Protein AF-A0A956V7I5-F1 (afdb_monomer)

Foldseek 3Di:
DDQQDQAAAQVDGHPVRHAEDEDADPVSLVLVVVVQVVVVVVPLDPGHGNYYYYHDDDDDDDDPCPPPVCVVPVVVNVVCCVVRCVVVVCVVRPPPDPVVVCVVVVVVPD

Mean predicted aligned error: 5.69 Å

Solvent-accessible surface area (backbone atoms only — not comparable to full-atom values): 6779 Å² total; per-residue (Å²): 133,68,53,52,40,80,59,10,48,82,76,46,73,42,79,97,38,45,49,68,48,68,24,90,48,71,65,54,41,53,53,53,52,51,52,50,51,52,50,54,72,65,57,82,54,96,60,66,73,42,53,41,80,42,77,58,67,92,82,77,85,74,60,76,80,63,56,62,36,61,73,79,38,41,70,63,42,51,54,51,48,68,71,36,51,58,55,63,51,37,59,73,75,48,60,94,59,66,67,83,69,48,54,65,63,64,65,73,69,118

Structure (mmCIF, N/CA/C/O backbone):
data_AF-A0A956V7I5-F1
#
_entry.id   AF-A0A956V7I5-F1
#
loop_
_atom_site.group_PDB
_atom_site.id
_atom_site.type_symbol
_atom_site.label_atom_id
_atom_site.label_alt_id
_atom_site.label_comp_id
_atom_site.label_asym_id
_atom_site.label_entity_id
_atom_site.label_seq_id
_atom_site.pdbx_PDB_ins_code
_atom_site.Cartn_x
_atom_site.Cartn_y
_atom_site.Cartn_z
_atom_site.occupancy
_atom_site.B_iso_or_equiv
_atom_site.auth_seq_id
_atom_site.auth_comp_id
_atom_site.auth_asym_id
_atom_site.auth_atom_id
_atom_site.pdbx_PDB_model_num
ATOM 1 N N . HIS A 1 1 ? -2.124 3.395 -3.412 1.00 91.38 1 HIS A N 1
ATOM 2 C CA . HIS A 1 1 ? -2.548 2.033 -3.813 1.00 91.38 1 HIS A CA 1
ATOM 3 C C . HIS A 1 1 ? -4.070 1.957 -3.671 1.00 91.38 1 HIS A C 1
ATOM 5 O O . HIS A 1 1 ? -4.637 2.947 -3.223 1.00 91.38 1 HIS A O 1
ATOM 11 N N . ASP A 1 2 ? -4.722 0.862 -4.067 1.00 96.50 2 ASP A N 1
ATOM 12 C CA . ASP A 1 2 ? -6.139 0.622 -3.745 1.00 96.50 2 ASP A CA 1
ATOM 13 C C . ASP A 1 2 ? -6.211 -0.297 -2.515 1.00 96.50 2 ASP A C 1
ATOM 15 O O . ASP A 1 2 ? -5.803 -1.454 -2.625 1.00 96.50 2 ASP A O 1
ATOM 19 N N . PRO A 1 3 ? -6.632 0.201 -1.338 1.00 96.62 3 PRO A N 1
ATOM 20 C CA . PRO A 1 3 ? -6.710 -0.610 -0.127 1.00 96.62 3 PRO A CA 1
ATOM 21 C C . PRO A 1 3 ? -7.944 -1.520 -0.101 1.00 96.62 3 PRO A C 1
ATOM 23 O O . PRO A 1 3 ? -8.082 -2.306 0.827 1.00 96.62 3 PRO A O 1
ATOM 26 N N . THR A 1 4 ? -8.844 -1.425 -1.083 1.00 97.44 4 THR A N 1
ATOM 27 C CA . THR A 1 4 ? -10.073 -2.232 -1.164 1.00 97.44 4 THR A CA 1
ATOM 28 C C . THR A 1 4 ? -9.968 -3.421 -2.116 1.00 97.44 4 THR A C 1
ATOM 30 O O . THR A 1 4 ? -10.908 -4.206 -2.236 1.00 97.44 4 THR A O 1
ATOM 33 N N . ASP A 1 5 ? -8.831 -3.568 -2.800 1.00 97.12 5 ASP A N 1
ATOM 34 C CA . ASP A 1 5 ? -8.583 -4.666 -3.730 1.00 97.12 5 ASP A CA 1
ATOM 35 C C . ASP A 1 5 ? -8.212 -5.951 -2.969 1.00 97.12 5 ASP A C 1
ATOM 37 O O . ASP A 1 5 ? -7.089 -6.126 -2.494 1.00 97.12 5 ASP A O 1
ATOM 41 N N . ASP A 1 6 ? -9.172 -6.870 -2.864 1.00 96.06 6 ASP A N 1
ATOM 42 C CA . ASP A 1 6 ? -9.044 -8.139 -2.139 1.00 96.06 6 ASP A CA 1
ATOM 43 C C . ASP A 1 6 ? -8.355 -9.255 -2.948 1.00 96.06 6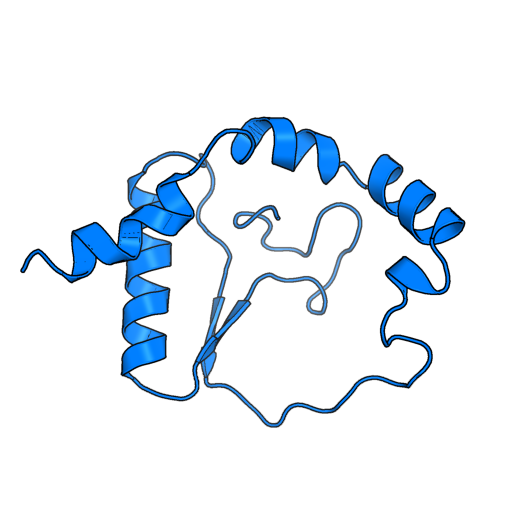 ASP A C 1
ATOM 45 O O . ASP A 1 6 ? -8.150 -10.362 -2.446 1.00 96.06 6 ASP A O 1
ATOM 49 N N . LYS A 1 7 ? -7.996 -8.995 -4.214 1.00 95.19 7 LYS A N 1
ATOM 50 C CA . LYS A 1 7 ? -7.497 -10.014 -5.163 1.00 95.19 7 LYS A CA 1
ATOM 51 C C . LYS A 1 7 ? -6.162 -9.653 -5.809 1.00 95.19 7 LYS A C 1
ATOM 53 O O . LYS A 1 7 ? -5.730 -10.332 -6.750 1.00 95.19 7 LYS A O 1
ATOM 58 N N . GLY A 1 8 ? -5.520 -8.582 -5.355 1.00 95.94 8 GLY A N 1
ATOM 59 C CA . GLY A 1 8 ? -4.205 -8.161 -5.820 1.00 95.94 8 GLY A CA 1
ATOM 60 C C . GLY A 1 8 ? -4.056 -6.646 -5.848 1.00 95.94 8 GLY A C 1
ATOM 61 O O . GLY A 1 8 ? -4.532 -5.947 -4.961 1.00 95.94 8 GLY A O 1
ATOM 62 N N . SER A 1 9 ? -3.379 -6.144 -6.881 1.00 96.56 9 SER A N 1
ATOM 63 C CA . SER A 1 9 ? -3.154 -4.717 -7.072 1.00 96.56 9 SER A CA 1
ATOM 64 C C . SER A 1 9 ? -3.303 -4.349 -8.546 1.00 96.56 9 SER A C 1
ATOM 66 O O . SER A 1 9 ? -2.398 -4.540 -9.360 1.00 96.56 9 SER A O 1
ATOM 68 N N . PHE A 1 10 ? -4.443 -3.756 -8.897 1.00 95.81 10 PHE A N 1
ATOM 69 C CA . PHE A 1 10 ? -4.713 -3.210 -10.235 1.00 95.81 10 PHE A CA 1
ATOM 70 C C . PHE A 1 10 ? -4.695 -4.242 -11.377 1.00 95.81 10 PHE A C 1
ATOM 72 O O . PHE A 1 10 ? -5.665 -4.955 -11.596 1.00 95.81 10 PHE A O 1
ATOM 79 N N . VAL A 1 11 ? -3.642 -4.326 -12.180 1.00 96.44 11 VAL A N 1
ATOM 80 C CA . VAL A 1 11 ? -3.551 -5.367 -13.220 1.00 96.44 11 VAL A CA 1
ATOM 81 C C . VAL A 1 11 ? -2.808 -6.600 -12.715 1.00 96.44 11 VAL A C 1
ATOM 83 O O . VAL A 1 11 ? -2.897 -7.656 -13.338 1.00 96.44 11 VAL A O 1
ATOM 86 N N . ASP A 1 12 ? -2.144 -6.496 -11.563 1.00 97.12 12 ASP A N 1
ATOM 87 C CA . ASP A 1 12 ? -1.429 -7.597 -10.936 1.00 97.12 12 ASP A CA 1
ATOM 88 C C . ASP A 1 12 ? -2.383 -8.379 -10.033 1.00 97.12 12 ASP A C 1
ATOM 90 O O . ASP A 1 12 ? -3.071 -7.816 -9.178 1.00 97.12 12 ASP A O 1
ATOM 94 N N . ARG A 1 13 ? -2.456 -9.694 -10.240 1.00 97.19 13 ARG A N 1
ATOM 95 C CA . ARG A 1 13 ? -3.463 -10.563 -9.621 1.00 97.19 13 ARG A CA 1
ATOM 96 C C . ARG A 1 13 ? -2.814 -11.767 -8.963 1.00 97.19 13 ARG A C 1
ATOM 98 O O . ARG A 1 13 ? -1.885 -12.350 -9.520 1.00 97.19 13 ARG A O 1
ATOM 105 N N . GLY A 1 14 ? -3.309 -12.127 -7.782 1.00 97.38 14 GLY A N 1
ATOM 106 C CA . GLY A 1 14 ? -2.744 -13.191 -6.951 1.00 97.38 14 GLY A CA 1
ATOM 107 C C . GLY A 1 14 ? -2.311 -12.707 -5.569 1.00 97.38 14 GLY A C 1
ATOM 108 O O . GLY A 1 14 ? -2.178 -11.509 -5.323 1.00 97.38 14 GLY A O 1
ATOM 109 N N . PHE A 1 15 ? -2.095 -13.671 -4.674 1.00 96.50 15 PHE A N 1
ATOM 110 C CA . PHE A 1 15 ? -1.778 -13.439 -3.262 1.00 96.50 15 PHE A CA 1
ATOM 111 C C . PHE A 1 15 ? -0.531 -12.566 -3.059 1.00 96.50 15 PHE A C 1
ATOM 113 O O . PHE A 1 15 ? -0.511 -11.703 -2.196 1.00 96.50 15 PHE A O 1
ATOM 120 N N . GLN A 1 16 ? 0.485 -12.704 -3.911 1.00 96.94 16 GLN A N 1
ATOM 121 C CA . GLN A 1 16 ? 1.711 -11.903 -3.848 1.00 96.94 16 GLN A CA 1
ATOM 122 C C . GLN A 1 16 ? 1.504 -10.398 -4.104 1.00 96.94 16 GLN A C 1
ATOM 124 O O . GLN A 1 16 ? 2.441 -9.620 -3.948 1.00 96.94 16 GLN A O 1
ATOM 129 N N . TYR A 1 17 ? 0.304 -9.989 -4.525 1.00 97.25 17 TYR A N 1
ATOM 130 C CA . TYR A 1 17 ? -0.045 -8.596 -4.793 1.00 97.25 17 TYR A CA 1
ATOM 131 C C . TYR A 1 17 ? -1.100 -8.042 -3.830 1.00 97.25 17 TYR A C 1
ATOM 133 O O . TYR A 1 17 ? -1.560 -6.922 -4.039 1.00 97.25 17 TYR A O 1
ATOM 141 N N . THR A 1 18 ? -1.526 -8.803 -2.817 1.00 97.31 18 THR A N 1
ATOM 142 C CA . THR A 1 18 ? -2.498 -8.312 -1.830 1.00 97.31 18 THR A CA 1
ATOM 143 C C . THR A 1 18 ? -1.871 -7.275 -0.903 1.00 97.31 18 THR A C 1
ATOM 145 O O . THR A 1 18 ? -0.675 -7.325 -0.617 1.00 97.31 18 THR A O 1
ATOM 148 N N . SER A 1 19 ? -2.690 -6.348 -0.409 1.00 97.69 19 SER A N 1
ATOM 149 C CA . SER A 1 19 ? -2.257 -5.323 0.542 1.00 97.69 19 SER A CA 1
ATOM 150 C C . SER A 1 19 ? -2.131 -5.894 1.957 1.00 97.69 19 SER A C 1
ATOM 152 O O . SER A 1 19 ? -3.035 -6.578 2.439 1.00 97.69 19 SER A O 1
ATOM 154 N N . ALA A 1 20 ? -1.023 -5.596 2.634 1.00 97.88 20 ALA A N 1
ATOM 155 C CA . ALA A 1 20 ? -0.804 -5.959 4.028 1.00 97.88 20 ALA A CA 1
ATOM 156 C C . ALA A 1 20 ? 0.129 -4.958 4.725 1.00 97.88 20 ALA A C 1
ATOM 158 O O . ALA A 1 20 ? 1.015 -4.382 4.092 1.00 97.88 20 ALA A O 1
ATOM 159 N N . ILE A 1 21 ? -0.060 -4.801 6.033 1.00 98.38 21 ILE A N 1
ATOM 160 C CA . ILE A 1 21 ? 0.865 -4.169 6.975 1.00 98.38 21 ILE A CA 1
ATOM 161 C C . ILE A 1 21 ? 1.418 -5.283 7.866 1.00 98.38 21 ILE A C 1
ATOM 163 O O . ILE A 1 21 ? 0.649 -6.065 8.431 1.00 98.38 21 ILE A O 1
ATOM 167 N N . PHE A 1 22 ? 2.745 -5.365 7.969 1.00 98.44 22 PHE A N 1
ATOM 168 C CA . PHE A 1 22 ? 3.435 -6.342 8.808 1.00 98.44 22 PHE A CA 1
ATOM 169 C C . PHE A 1 22 ? 3.986 -5.651 10.055 1.00 98.44 22 PHE A C 1
ATOM 171 O O . PHE A 1 22 ? 4.819 -4.761 9.910 1.00 98.44 22 PHE A O 1
ATOM 178 N N . TYR A 1 23 ? 3.527 -6.047 11.243 1.00 98.56 23 TYR A N 1
ATOM 179 C CA . TYR A 1 23 ? 3.927 -5.439 12.518 1.00 98.56 23 TYR A CA 1
ATOM 180 C C . TYR A 1 23 ? 4.961 -6.295 13.264 1.00 98.56 23 TYR A C 1
ATOM 182 O O . TYR A 1 23 ? 4.914 -7.526 13.213 1.00 98.56 23 TYR A O 1
ATOM 190 N N . ASN A 1 24 ? 5.884 -5.657 13.975 1.00 98.38 24 ASN A N 1
ATOM 191 C CA . ASN A 1 24 ? 6.938 -6.303 14.762 1.00 98.38 24 ASN A CA 1
ATOM 192 C C . ASN A 1 24 ? 6.603 -6.370 16.256 1.00 98.38 24 ASN A C 1
ATOM 194 O O . ASN A 1 24 ? 7.117 -7.245 16.955 1.00 98.38 24 ASN A O 1
ATOM 198 N N . ASP A 1 25 ? 5.740 -5.476 16.736 1.00 98.12 25 ASP A N 1
ATOM 199 C CA . ASP A 1 25 ? 5.302 -5.398 18.126 1.00 98.12 25 ASP A CA 1
ATOM 200 C C . ASP A 1 25 ? 3.830 -4.961 18.250 1.00 98.12 25 ASP A C 1
ATOM 202 O O . ASP A 1 25 ? 3.138 -4.698 17.263 1.00 98.12 25 ASP A O 1
ATOM 206 N N . GLU A 1 26 ? 3.330 -4.956 19.486 1.00 98.19 26 GLU A N 1
ATOM 207 C CA . GLU A 1 26 ? 1.937 -4.621 19.804 1.00 98.19 26 GLU A CA 1
ATOM 208 C C . GLU A 1 26 ? 1.604 -3.143 19.547 1.00 98.19 26 GLU A C 1
ATOM 210 O O . GLU A 1 26 ? 0.450 -2.813 19.259 1.00 98.19 26 GLU A O 1
ATOM 215 N N . GLU A 1 27 ? 2.594 -2.251 19.631 1.00 97.88 27 GLU A N 1
ATOM 216 C CA . GLU A 1 27 ? 2.402 -0.824 19.367 1.00 97.88 27 GLU A CA 1
ATOM 217 C C . GLU A 1 27 ? 2.149 -0.601 17.872 1.00 97.88 27 GLU A C 1
ATOM 219 O O . GLU A 1 27 ? 1.135 -0.007 17.499 1.00 97.88 27 GLU A O 1
ATOM 224 N N . GLU A 1 28 ? 2.991 -1.174 17.005 1.00 98.38 28 GLU A N 1
ATOM 225 C CA . GLU A 1 28 ? 2.797 -1.161 15.553 1.00 98.38 28 GLU A CA 1
ATOM 226 C C . GLU A 1 28 ? 1.466 -1.811 15.148 1.00 98.38 28 GLU A C 1
ATOM 228 O O . GLU A 1 28 ? 0.767 -1.287 14.274 1.00 98.38 28 GLU A O 1
ATOM 233 N N . GLN A 1 29 ? 1.081 -2.921 15.794 1.00 98.38 29 GLN A N 1
ATOM 234 C CA . GLN A 1 29 ? -0.212 -3.563 15.547 1.00 98.38 29 GLN A CA 1
ATOM 235 C C . GLN A 1 29 ? -1.371 -2.606 15.853 1.00 98.38 29 GLN A C 1
ATOM 237 O O . GLN A 1 29 ? -2.242 -2.401 15.006 1.00 98.38 29 GLN A O 1
ATOM 242 N N . THR A 1 30 ? -1.363 -2.002 17.043 1.00 97.94 30 THR A N 1
ATOM 243 C CA . THR A 1 30 ? -2.432 -1.107 17.508 1.00 97.94 30 THR A CA 1
ATOM 244 C C . THR A 1 30 ? -2.566 0.112 16.595 1.00 97.94 30 THR A C 1
ATOM 246 O O . THR A 1 30 ? -3.675 0.493 16.214 1.00 97.94 30 THR A O 1
ATOM 249 N N . LEU A 1 31 ? -1.441 0.706 16.186 1.00 97.56 31 LEU A N 1
ATOM 250 C CA . LEU A 1 31 ? -1.425 1.844 15.266 1.00 97.56 31 LEU A CA 1
ATOM 251 C C . LEU A 1 31 ? -1.952 1.467 13.877 1.00 97.56 31 LEU A C 1
ATOM 253 O O . LEU A 1 31 ? -2.737 2.216 13.292 1.00 97.56 31 LEU A O 1
ATOM 257 N N . ALA A 1 32 ? -1.562 0.302 13.352 1.00 97.31 32 ALA A N 1
ATOM 258 C CA . ALA A 1 32 ? -2.041 -0.181 12.061 1.00 97.31 32 ALA A CA 1
ATOM 259 C C . ALA A 1 32 ? -3.554 -0.452 12.075 1.00 97.31 32 ALA A C 1
ATOM 261 O O . ALA A 1 32 ? -4.255 -0.094 11.124 1.00 97.31 32 ALA A O 1
ATOM 262 N N . GLU A 1 33 ? -4.064 -1.057 13.152 1.00 97.88 33 GLU A N 1
ATOM 263 C CA . GLU A 1 33 ? -5.494 -1.331 13.335 1.00 97.88 33 GLU A CA 1
ATOM 264 C C . GLU A 1 33 ? -6.283 -0.026 13.419 1.00 97.88 33 GLU A C 1
ATOM 266 O O . GLU A 1 33 ? -7.222 0.164 12.641 1.00 97.88 33 GLU A O 1
ATOM 271 N N . GLY A 1 34 ? -5.830 0.916 14.251 1.00 96.38 34 GLY A N 1
ATOM 272 C CA . GLY A 1 34 ? -6.442 2.237 14.375 1.00 96.38 34 GLY A CA 1
ATOM 273 C C . GLY A 1 34 ? -6.450 3.019 13.058 1.00 96.38 34 GLY A C 1
ATOM 274 O O . GLY A 1 34 ? -7.468 3.609 12.698 1.00 96.38 34 GLY A O 1
ATOM 275 N N . ALA A 1 35 ? -5.361 2.983 12.285 1.00 94.94 35 ALA A N 1
ATOM 276 C CA . ALA A 1 35 ? -5.295 3.645 10.981 1.00 94.94 35 ALA A CA 1
ATOM 277 C C . ALA A 1 35 ? -6.260 3.021 9.957 1.00 94.94 35 ALA A C 1
ATOM 279 O O . ALA A 1 35 ? -6.917 3.743 9.202 1.00 94.94 35 ALA A O 1
ATOM 280 N N . ARG A 1 36 ? -6.381 1.685 9.936 1.00 95.50 36 ARG A N 1
ATOM 281 C CA . ARG A 1 36 ? -7.334 0.983 9.063 1.00 95.50 36 ARG A CA 1
ATOM 282 C C . ARG A 1 36 ? -8.776 1.326 9.431 1.00 95.50 36 ARG A C 1
ATOM 284 O O . ARG A 1 36 ? -9.566 1.630 8.540 1.00 95.50 36 ARG A O 1
ATOM 291 N N . GLU A 1 37 ? -9.108 1.303 10.718 1.00 95.69 37 GLU A N 1
ATOM 292 C CA . GLU A 1 37 ? -10.445 1.640 11.217 1.00 95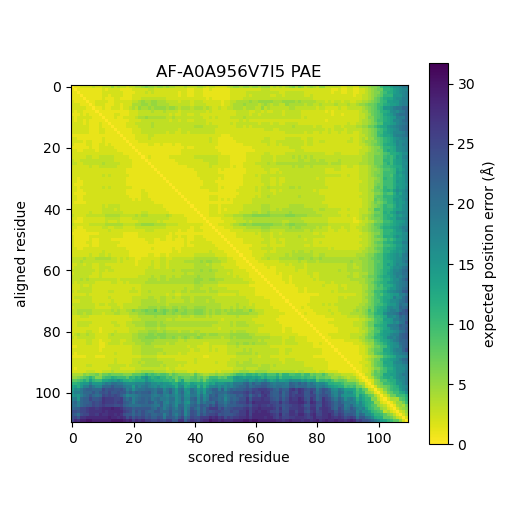.69 37 GLU A CA 1
ATOM 293 C C . GLU A 1 37 ? -10.804 3.101 10.942 1.00 95.69 37 GLU A C 1
ATOM 295 O O . GLU A 1 37 ? -11.907 3.385 10.477 1.00 95.69 37 GLU A O 1
ATOM 300 N N . ALA A 1 38 ? -9.865 4.030 11.144 1.00 93.81 38 ALA A N 1
ATOM 301 C CA . ALA A 1 38 ? -10.055 5.436 10.800 1.00 93.81 38 ALA A CA 1
ATOM 302 C C . ALA A 1 38 ? -10.313 5.619 9.295 1.00 93.81 38 ALA A C 1
ATOM 304 O O . ALA A 1 38 ? -11.195 6.386 8.898 1.00 93.81 38 ALA A O 1
ATOM 305 N N . LEU A 1 39 ? -9.589 4.879 8.447 1.00 93.56 39 LEU A N 1
ATOM 306 C CA . LEU A 1 39 ? -9.797 4.912 7.003 1.00 93.56 39 LEU A CA 1
ATOM 307 C C . LEU A 1 39 ? -11.162 4.335 6.603 1.00 93.56 39 LEU A C 1
ATOM 309 O O . LEU A 1 39 ? -11.834 4.928 5.760 1.00 93.56 39 LEU A O 1
ATOM 313 N N . GLU A 1 40 ? -11.607 3.235 7.211 1.00 94.00 40 GLU A N 1
ATOM 314 C CA . GLU A 1 40 ? -12.963 2.705 7.000 1.00 94.00 40 GLU A CA 1
ATOM 315 C C . GLU A 1 40 ? -14.036 3.702 7.447 1.00 94.00 40 GLU A C 1
ATOM 317 O O . GLU A 1 40 ? -14.959 4.010 6.688 1.00 94.00 40 GLU A O 1
ATOM 322 N N . ALA A 1 41 ? -13.883 4.267 8.645 1.00 93.31 41 ALA A N 1
ATOM 323 C CA . ALA A 1 41 ? -14.822 5.223 9.222 1.00 93.31 41 ALA A CA 1
ATOM 324 C C . ALA A 1 41 ? -14.911 6.533 8.425 1.00 93.31 41 ALA A C 1
ATOM 326 O O . ALA A 1 41 ? -15.960 7.178 8.422 1.00 93.31 41 ALA A O 1
ATOM 327 N N . SER A 1 42 ? -13.848 6.912 7.707 1.00 93.25 42 SER A N 1
ATOM 328 C CA . SER A 1 42 ? -13.842 8.105 6.851 1.00 93.25 42 SER A CA 1
ATOM 329 C C . SER A 1 42 ? -14.873 8.045 5.715 1.00 93.25 42 SER A C 1
ATOM 331 O O . SER A 1 42 ? -15.216 9.077 5.137 1.00 93.25 42 SER A O 1
ATOM 333 N N . GLY A 1 43 ? -15.351 6.846 5.350 1.00 92.75 43 GLY A N 1
ATOM 334 C CA . GLY A 1 43 ? -16.268 6.649 4.224 1.00 92.75 43 GLY A CA 1
ATOM 335 C C . GLY A 1 43 ? -15.646 6.959 2.858 1.00 92.75 43 GLY A C 1
ATOM 336 O O . GLY A 1 43 ? -16.357 7.022 1.852 1.00 92.75 43 GLY A O 1
ATOM 337 N N . LYS A 1 44 ? -14.321 7.147 2.806 1.00 93.06 44 LYS A N 1
ATOM 338 C CA . LYS A 1 44 ? -13.570 7.464 1.588 1.00 93.06 44 LYS A CA 1
ATOM 339 C C . LYS A 1 44 ? -13.729 6.404 0.504 1.00 93.06 44 LYS A C 1
ATOM 341 O O . LYS A 1 44 ? -13.780 6.719 -0.686 1.00 93.06 44 LYS A O 1
ATOM 346 N N . PHE A 1 45 ? -13.838 5.148 0.923 1.00 95.25 45 PHE A N 1
ATOM 347 C CA . PHE A 1 45 ? -14.069 4.017 0.045 1.00 95.25 45 PHE A CA 1
ATOM 348 C C . PHE A 1 45 ? -15.431 3.389 0.326 1.00 95.25 45 PHE A C 1
ATOM 350 O O . PHE A 1 45 ? -15.856 3.264 1.469 1.00 95.25 45 PHE A O 1
ATOM 357 N N . LYS A 1 46 ? -16.125 2.980 -0.741 1.00 94.00 46 LYS A N 1
ATOM 358 C CA . LYS A 1 46 ? -17.413 2.275 -0.626 1.00 94.00 46 LYS A CA 1
ATOM 359 C C . LYS A 1 46 ? -17.248 0.808 -0.239 1.00 94.00 46 LYS A C 1
ATOM 361 O O . LYS A 1 46 ? -18.164 0.219 0.323 1.00 94.00 46 LYS A O 1
ATOM 366 N N . ASN A 1 47 ? -16.116 0.224 -0.618 1.00 96.12 47 ASN A N 1
ATOM 367 C CA . ASN A 1 47 ? -15.785 -1.161 -0.330 1.00 96.12 47 ASN A CA 1
ATOM 368 C C . ASN A 1 47 ? -14.983 -1.232 0.980 1.00 96.12 47 ASN A C 1
ATOM 370 O O . ASN A 1 47 ? -14.262 -0.276 1.277 1.00 96.12 47 ASN A O 1
ATOM 374 N N . PRO A 1 48 ? -15.073 -2.349 1.725 1.00 97.06 48 PRO A N 1
ATOM 375 C CA . PRO A 1 48 ? -14.257 -2.573 2.917 1.00 97.06 48 PRO A CA 1
ATOM 376 C C . PRO A 1 48 ? -12.758 -2.477 2.626 1.00 97.06 48 PRO A C 1
ATOM 378 O O . PRO A 1 48 ? -12.320 -2.750 1.502 1.00 97.06 48 PRO A O 1
ATOM 381 N N . ILE A 1 49 ? -11.968 -2.142 3.647 1.00 98.00 49 ILE A N 1
ATOM 382 C CA . ILE A 1 49 ? -10.513 -2.132 3.516 1.00 98.00 49 ILE A CA 1
ATOM 383 C C . ILE A 1 49 ? -10.004 -3.574 3.590 1.00 98.00 49 ILE A C 1
ATOM 385 O O . ILE A 1 49 ? -10.140 -4.264 4.596 1.00 98.00 49 ILE A O 1
ATOM 389 N N . ALA A 1 50 ? -9.400 -4.033 2.497 1.00 97.88 50 ALA A N 1
ATOM 390 C CA . ALA A 1 50 ? -8.849 -5.373 2.339 1.00 97.88 50 ALA A CA 1
ATOM 391 C C . ALA A 1 50 ? -7.414 -5.508 2.881 1.00 97.88 50 ALA A C 1
ATOM 393 O O . ALA A 1 50 ? -6.881 -6.617 2.923 1.00 97.88 50 ALA A O 1
ATOM 394 N N . THR A 1 51 ? -6.772 -4.405 3.288 1.00 98.19 51 THR A N 1
ATOM 395 C CA . THR A 1 51 ? -5.419 -4.422 3.862 1.00 98.19 51 THR A CA 1
ATOM 396 C C . THR A 1 51 ? -5.371 -5.267 5.134 1.00 98.19 51 THR A C 1
ATOM 398 O O . THR A 1 51 ? -5.968 -4.927 6.159 1.00 98.19 51 THR A O 1
ATOM 401 N N . ALA A 1 52 ? -4.627 -6.370 5.068 1.00 98.12 52 ALA A N 1
ATOM 402 C CA . ALA A 1 52 ? -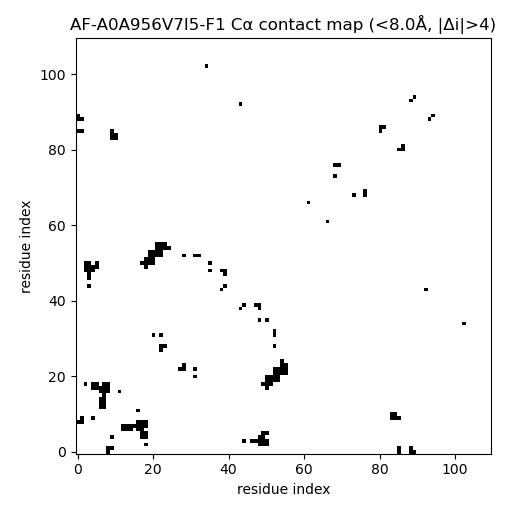4.401 -7.243 6.211 1.00 98.12 52 ALA A CA 1
ATOM 403 C C . ALA A 1 52 ? -3.414 -6.612 7.205 1.00 98.12 52 ALA A C 1
ATOM 405 O O . ALA A 1 52 ? -2.513 -5.877 6.809 1.00 98.12 52 ALA A O 1
ATOM 406 N N . ILE A 1 53 ? -3.558 -6.939 8.486 1.00 98.56 53 ILE A N 1
ATOM 407 C CA . ILE A 1 53 ? -2.608 -6.572 9.542 1.00 98.56 53 ILE A CA 1
ATOM 408 C C . ILE A 1 53 ? -2.091 -7.886 10.106 1.00 98.56 53 ILE A C 1
ATOM 410 O O . ILE A 1 53 ? -2.868 -8.681 10.633 1.00 98.56 53 ILE A O 1
ATOM 414 N N . LEU A 1 54 ? -0.812 -8.166 9.875 1.00 98.44 54 LEU A N 1
ATOM 415 C CA . LEU A 1 54 ? -0.218 -9.483 10.092 1.00 98.44 54 LEU A CA 1
ATOM 416 C C . LEU A 1 54 ? 1.077 -9.356 10.897 1.00 98.44 54 LEU A C 1
ATOM 418 O O . LEU A 1 54 ? 1.815 -8.394 10.691 1.00 98.44 54 LEU A O 1
ATOM 422 N N . PRO A 1 55 ? 1.408 -10.327 11.763 1.00 98.44 55 PRO A N 1
ATOM 423 C CA . PRO A 1 55 ? 2.708 -10.336 12.416 1.00 98.44 55 PRO A CA 1
ATOM 424 C C . PRO A 1 55 ? 3.811 -10.481 11.365 1.00 98.44 55 PRO A C 1
ATOM 426 O O . PRO A 1 55 ? 3.696 -11.276 10.424 1.00 98.44 55 PRO A O 1
ATOM 429 N N . ALA A 1 56 ? 4.889 -9.723 11.528 1.00 98.25 56 ALA A N 1
ATOM 430 C CA . ALA A 1 56 ? 6.061 -9.821 10.682 1.00 98.25 56 ALA A CA 1
ATOM 431 C C . ALA A 1 56 ? 6.677 -11.223 10.788 1.00 98.25 56 ALA A C 1
ATOM 433 O O . ALA A 1 56 ? 6.868 -11.789 11.866 1.00 98.25 56 ALA A O 1
ATOM 434 N N . THR A 1 57 ? 7.000 -11.792 9.632 1.00 97.19 57 THR A N 1
ATOM 435 C CA . THR A 1 57 ? 7.741 -13.049 9.502 1.00 97.19 57 THR A CA 1
ATOM 436 C C . THR A 1 57 ? 9.137 -12.755 8.955 1.00 97.19 57 THR A C 1
ATOM 438 O O . THR A 1 57 ? 9.378 -11.635 8.499 1.00 97.19 57 THR A O 1
ATOM 441 N N . PRO A 1 58 ? 10.069 -13.729 8.930 1.00 98.19 58 PRO A N 1
ATOM 442 C CA . PRO A 1 58 ? 11.367 -13.523 8.299 1.00 98.19 58 PRO A CA 1
ATOM 443 C C . PRO A 1 58 ? 11.239 -12.909 6.899 1.00 98.19 58 PRO A C 1
ATOM 445 O O . PRO A 1 58 ? 10.516 -13.426 6.045 1.00 98.19 58 PRO A O 1
ATOM 448 N N . PHE A 1 59 ? 11.938 -11.796 6.686 1.00 97.19 59 PHE A N 1
ATOM 449 C CA . PHE A 1 59 ? 11.989 -11.110 5.403 1.00 97.19 59 PHE A CA 1
ATOM 450 C C . PHE A 1 59 ? 13.176 -11.629 4.593 1.00 97.19 59 PHE A C 1
ATOM 452 O O . PHE A 1 59 ? 14.328 -11.539 5.022 1.00 97.19 59 PHE A O 1
ATOM 459 N N . TYR A 1 60 ? 12.891 -12.165 3.410 1.00 97.56 60 TYR A N 1
ATOM 460 C CA . TYR A 1 60 ? 13.909 -12.619 2.472 1.00 97.56 60 TYR A CA 1
ATOM 461 C C . TYR A 1 60 ? 14.093 -11.555 1.397 1.00 97.56 60 TYR A C 1
ATOM 463 O O . TYR A 1 60 ? 13.158 -11.229 0.667 1.00 97.56 60 TYR A O 1
ATOM 471 N N . ILE A 1 61 ? 15.304 -11.008 1.314 1.00 97.88 61 ILE A N 1
ATOM 472 C CA . ILE A 1 61 ? 15.651 -9.994 0.320 1.00 97.88 61 ILE A CA 1
ATOM 473 C C . ILE A 1 61 ? 15.476 -10.595 -1.082 1.00 97.88 61 ILE A C 1
ATOM 475 O O . ILE A 1 61 ? 16.033 -11.651 -1.382 1.00 97.88 61 ILE A O 1
ATOM 479 N N . ALA A 1 62 ? 14.699 -9.914 -1.927 1.00 97.25 62 ALA A N 1
ATOM 480 C CA . ALA A 1 62 ? 14.535 -10.277 -3.332 1.00 97.25 62 ALA A CA 1
ATOM 481 C C . ALA A 1 62 ? 15.850 -10.108 -4.110 1.00 97.25 62 ALA A C 1
ATOM 483 O O . ALA A 1 62 ? 16.714 -9.318 -3.729 1.00 97.25 62 ALA A O 1
ATOM 484 N N . GLU A 1 63 ? 15.986 -10.805 -5.233 1.00 98.19 63 GLU A N 1
ATOM 485 C CA . GLU A 1 63 ? 17.198 -10.793 -6.050 1.00 98.19 63 GLU A CA 1
ATOM 486 C C . GLU A 1 63 ? 17.605 -9.379 -6.515 1.00 98.19 63 GLU A C 1
ATOM 488 O O . GLU A 1 63 ? 16.767 -8.507 -6.749 1.00 98.19 63 GLU A O 1
ATOM 493 N N . ASP A 1 64 ? 18.904 -9.157 -6.736 1.00 98.12 64 ASP A N 1
ATOM 494 C CA . ASP A 1 64 ? 19.480 -7.836 -7.057 1.00 98.12 64 ASP A CA 1
ATOM 495 C C . ASP A 1 64 ? 18.859 -7.135 -8.275 1.00 98.12 64 ASP A C 1
ATOM 497 O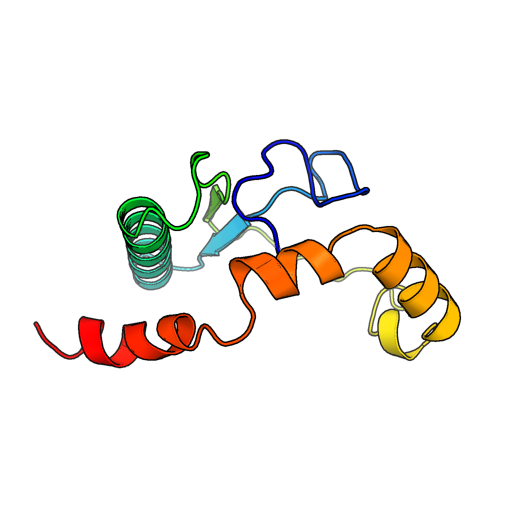 O . ASP A 1 64 ? 18.864 -5.901 -8.376 1.00 98.12 64 ASP A O 1
ATOM 501 N N . TYR A 1 65 ? 18.326 -7.906 -9.227 1.00 97.12 65 TYR A N 1
ATOM 502 C C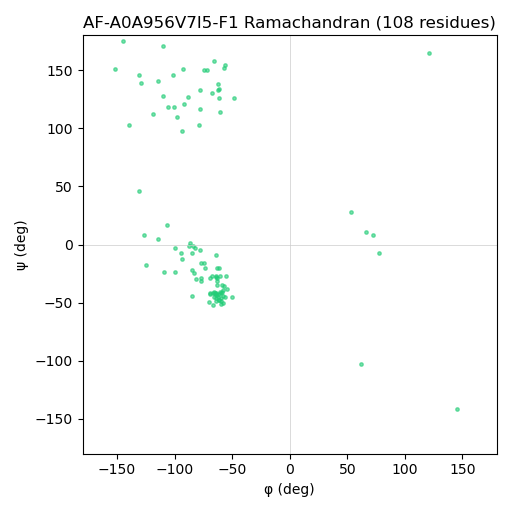A . TYR A 1 65 ? 17.663 -7.353 -10.407 1.00 97.12 65 TYR A CA 1
ATOM 503 C C . TYR A 1 65 ? 16.277 -6.764 -10.095 1.00 97.12 65 TYR A C 1
ATOM 505 O O . TYR A 1 65 ? 15.790 -5.933 -10.865 1.00 97.12 65 TYR A O 1
ATOM 513 N N . HIS A 1 66 ? 15.651 -7.155 -8.979 1.00 97.62 66 HIS A N 1
ATOM 514 C CA . HIS A 1 66 ? 14.413 -6.558 -8.474 1.00 97.62 66 HIS A CA 1
ATOM 515 C C . HIS A 1 66 ? 14.659 -5.263 -7.699 1.00 97.62 66 HIS A C 1
ATOM 517 O O . HIS A 1 66 ? 13.816 -4.363 -7.722 1.00 97.62 66 HIS A O 1
ATOM 523 N N . GLN A 1 67 ? 15.818 -5.143 -7.052 1.00 97.81 67 GLN A N 1
ATOM 524 C CA . GLN A 1 67 ? 16.181 -3.949 -6.293 1.00 97.81 67 GLN A CA 1
ATOM 525 C C . GLN A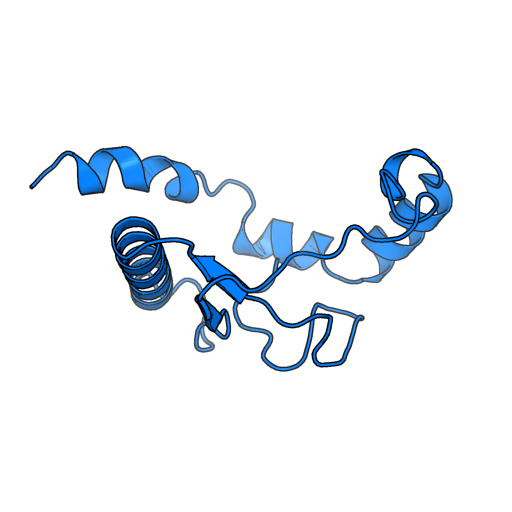 1 67 ? 16.263 -2.736 -7.225 1.00 97.81 67 GLN A C 1
ATOM 527 O O . GLN A 1 67 ? 16.865 -2.815 -8.299 1.00 97.81 67 GLN A O 1
ATOM 532 N N . ASP A 1 68 ? 15.649 -1.618 -6.837 1.00 96.62 68 ASP A N 1
ATOM 533 C CA . ASP A 1 68 ? 15.602 -0.372 -7.618 1.00 96.62 68 ASP A CA 1
ATOM 534 C C . ASP A 1 68 ? 15.097 -0.540 -9.060 1.00 96.62 68 ASP A C 1
ATOM 536 O O . ASP A 1 68 ? 15.467 0.222 -9.958 1.00 96.62 68 ASP A O 1
ATOM 540 N N . TYR A 1 69 ? 14.248 -1.541 -9.320 1.00 95.75 69 TYR A N 1
ATOM 541 C CA . TYR A 1 69 ? 13.810 -1.862 -10.680 1.00 95.75 69 TYR A CA 1
ATOM 542 C C . TYR A 1 69 ? 13.211 -0.654 -11.418 1.00 95.75 69 TYR A C 1
ATOM 544 O O . TYR A 1 69 ? 13.466 -0.469 -12.609 1.00 95.75 69 TYR A O 1
ATOM 552 N N . TYR A 1 70 ? 12.455 0.193 -10.712 1.00 94.62 70 TYR A N 1
ATOM 553 C CA . TYR A 1 70 ? 11.833 1.387 -11.288 1.00 94.62 70 TYR A CA 1
ATOM 554 C C . TYR A 1 70 ? 12.852 2.429 -11.779 1.00 94.62 70 TYR A C 1
ATOM 556 O O . TYR A 1 70 ? 12.542 3.143 -12.729 1.00 94.62 70 TYR A O 1
ATOM 564 N N . LEU A 1 71 ? 14.050 2.480 -11.177 1.00 95.44 71 LEU A N 1
ATOM 565 C CA . LEU A 1 71 ? 15.174 3.326 -11.598 1.00 95.44 71 LEU A CA 1
ATOM 566 C C . LEU A 1 71 ? 15.993 2.647 -12.698 1.00 95.44 71 LEU A C 1
ATOM 568 O O . LEU A 1 71 ? 16.335 3.258 -13.703 1.00 95.44 71 LEU A O 1
ATOM 572 N N . LYS A 1 72 ? 16.288 1.351 -12.544 1.00 96.31 72 LYS A N 1
ATOM 573 C CA . LYS A 1 72 ? 17.112 0.597 -13.505 1.00 96.31 72 LYS A CA 1
ATOM 574 C C . LYS A 1 72 ? 16.407 0.381 -14.851 1.00 96.31 72 LYS A C 1
ATOM 576 O O . LYS A 1 72 ? 17.067 0.251 -15.876 1.00 96.31 72 LYS A O 1
ATOM 581 N N . ASN A 1 73 ? 15.073 0.325 -14.858 1.00 95.62 73 ASN A N 1
ATOM 582 C CA . ASN A 1 73 ? 14.247 0.030 -16.033 1.00 95.62 73 ASN A CA 1
ATOM 583 C C . ASN A 1 73 ? 13.112 1.055 -16.212 1.00 95.62 73 ASN A C 1
ATOM 585 O O . ASN A 1 73 ? 11.964 0.680 -16.474 1.00 95.62 73 ASN A O 1
ATOM 589 N N . GLU A 1 74 ? 13.422 2.351 -16.093 1.00 95.81 74 GLU A N 1
ATOM 590 C CA . GLU A 1 74 ? 12.419 3.425 -16.069 1.00 95.81 74 GLU A CA 1
ATOM 591 C C . GLU A 1 74 ? 11.396 3.360 -17.205 1.00 95.81 74 GLU A C 1
ATOM 593 O O . GLU A 1 74 ? 10.205 3.521 -16.961 1.00 95.81 74 GLU A O 1
ATOM 598 N N . GLY A 1 75 ? 11.833 3.131 -18.449 1.00 96.44 75 GLY A N 1
ATOM 599 C CA . GLY A 1 75 ? 10.933 3.119 -19.607 1.00 96.44 75 GLY A CA 1
ATOM 600 C C . GLY A 1 75 ? 9.876 2.017 -19.511 1.00 96.44 75 GLY A C 1
ATOM 601 O O . GLY A 1 75 ? 8.687 2.268 -19.714 1.00 96.44 75 GLY A O 1
ATOM 602 N N . ARG A 1 76 ? 10.296 0.805 -19.125 1.00 95.62 76 ARG A N 1
ATOM 603 C CA . ARG A 1 76 ? 9.394 -0.340 -18.948 1.00 95.62 76 ARG A CA 1
ATOM 604 C C . ARG A 1 76 ? 8.479 -0.142 -17.746 1.00 95.62 76 ARG A C 1
ATOM 606 O O . ARG A 1 76 ? 7.282 -0.404 -17.848 1.00 95.62 76 ARG A O 1
ATOM 613 N N . TYR A 1 77 ? 9.023 0.365 -16.643 1.00 94.69 77 TYR A N 1
ATOM 614 C CA . TYR A 1 77 ? 8.237 0.690 -15.460 1.00 94.69 77 TYR A CA 1
ATOM 615 C C . TYR A 1 77 ? 7.182 1.765 -15.754 1.00 94.69 77 TYR A C 1
ATOM 617 O O . TYR A 1 77 ? 6.016 1.561 -15.435 1.00 94.69 77 TYR A O 1
ATOM 625 N N . LYS A 1 78 ? 7.549 2.869 -16.420 1.00 94.31 78 LYS A N 1
ATOM 626 C CA . LYS A 1 78 ? 6.631 3.958 -16.801 1.00 94.31 78 LYS A CA 1
ATOM 627 C C . LYS A 1 78 ? 5.513 3.455 -17.711 1.00 94.31 78 LYS A C 1
ATOM 629 O O . LYS A 1 78 ? 4.351 3.739 -17.441 1.00 94.31 78 LYS A O 1
ATOM 634 N N . PHE A 1 79 ? 5.840 2.664 -18.736 1.00 95.88 79 PHE A N 1
ATOM 635 C CA . PHE A 1 79 ? 4.834 2.072 -19.623 1.00 95.88 79 PHE A CA 1
ATOM 636 C C . PHE A 1 79 ? 3.820 1.220 -18.846 1.00 95.88 79 PHE A C 1
ATOM 638 O O . PHE A 1 79 ? 2.612 1.432 -18.959 1.00 95.88 79 PHE A O 1
ATOM 645 N N . TYR A 1 80 ? 4.310 0.311 -17.998 1.00 95.00 80 TYR A N 1
ATOM 646 C CA . TYR A 1 80 ? 3.464 -0.513 -17.135 1.00 95.00 80 TYR A CA 1
ATOM 647 C C . TYR A 1 80 ? 2.616 0.344 -16.175 1.00 95.00 80 TYR A C 1
ATOM 649 O O . TYR A 1 80 ? 1.401 0.173 -16.084 1.00 95.00 80 TYR A O 1
ATOM 657 N N . ARG A 1 81 ? 3.239 1.312 -15.491 1.00 93.56 81 ARG A N 1
ATOM 658 C CA . ARG A 1 81 ? 2.597 2.185 -14.501 1.00 93.56 81 ARG A CA 1
ATOM 659 C C . ARG A 1 81 ? 1.427 2.951 -15.111 1.00 93.56 81 ARG A C 1
ATOM 661 O O . ARG A 1 81 ? 0.361 2.985 -14.496 1.00 93.56 81 ARG A O 1
ATOM 668 N N . THR A 1 82 ? 1.608 3.502 -16.310 1.00 92.88 82 THR A N 1
ATOM 669 C CA . THR A 1 82 ? 0.560 4.209 -17.057 1.00 92.88 82 THR A CA 1
ATOM 670 C C . THR A 1 82 ? -0.576 3.272 -17.468 1.00 92.88 82 THR A C 1
ATOM 672 O O . THR A 1 82 ? -1.739 3.633 -17.320 1.00 92.88 82 THR A O 1
ATOM 675 N N . GLY A 1 83 ? -0.264 2.053 -17.923 1.00 94.00 83 GLY A N 1
ATOM 676 C CA . GLY A 1 83 ? -1.268 1.073 -18.357 1.00 94.00 83 GLY A CA 1
ATOM 677 C C . GLY A 1 83 ? -2.010 0.351 -17.225 1.00 94.00 83 GLY A C 1
ATOM 678 O O . GLY A 1 83 ? -3.053 -0.246 -17.464 1.00 94.00 83 GLY A O 1
ATOM 679 N N . SER A 1 84 ? -1.498 0.404 -15.994 1.00 94.75 84 SER A N 1
ATOM 680 C CA . SER A 1 84 ? -2.064 -0.336 -14.856 1.00 94.75 84 SER A CA 1
ATOM 681 C C . SER A 1 84 ? -3.368 0.241 -14.291 1.00 94.75 84 SER A C 1
ATOM 683 O O . SER A 1 84 ? -4.020 -0.421 -13.497 1.00 94.75 84 SER A O 1
ATOM 685 N N . GLY A 1 85 ? -3.735 1.487 -14.612 1.00 94.38 85 GLY A N 1
ATOM 686 C CA . GLY A 1 85 ? -4.854 2.188 -13.958 1.00 94.38 85 GLY A CA 1
ATOM 687 C C . GLY A 1 85 ? -4.532 2.743 -12.561 1.00 94.38 85 GLY A C 1
ATOM 688 O O . GLY A 1 85 ? -5.299 3.534 -12.015 1.00 94.38 85 GLY A O 1
ATOM 689 N N . ARG A 1 86 ? -3.353 2.433 -12.002 1.00 95.12 86 ARG A N 1
ATOM 690 C CA . ARG A 1 86 ? -2.926 2.920 -10.679 1.00 95.12 86 ARG A CA 1
ATOM 691 C C . ARG A 1 86 ? -2.772 4.446 -10.617 1.00 95.12 86 ARG A C 1
ATOM 693 O O . ARG A 1 86 ? -2.922 5.013 -9.545 1.00 95.12 86 ARG A O 1
ATOM 700 N N . ASN A 1 87 ? -2.451 5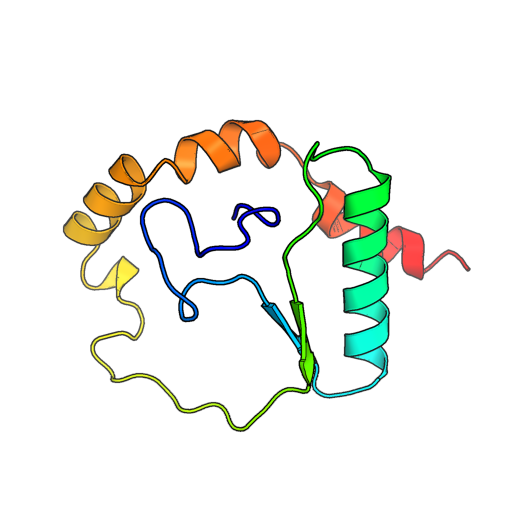.125 -11.724 1.00 93.75 87 ASN A N 1
ATOM 701 C CA . ASN A 1 87 ? -2.391 6.597 -11.744 1.00 93.75 87 ASN A CA 1
ATOM 702 C C . ASN A 1 87 ? -3.776 7.216 -11.549 1.00 93.75 87 ASN A C 1
ATOM 704 O O . ASN A 1 87 ? -3.946 7.989 -10.618 1.00 93.75 87 ASN A O 1
ATOM 708 N N . ALA A 1 88 ? -4.756 6.797 -12.354 1.00 94.19 88 ALA A N 1
ATOM 709 C CA . ALA A 1 88 ? -6.125 7.300 -12.267 1.00 94.19 88 ALA A CA 1
ATOM 710 C C . ALA A 1 88 ? -6.733 7.076 -10.874 1.00 94.19 88 ALA A C 1
ATOM 712 O O . ALA A 1 88 ? -7.388 7.959 -10.336 1.00 94.19 88 ALA A O 1
ATOM 713 N N . PHE A 1 89 ? -6.464 5.922 -10.254 1.00 94.81 89 PHE A N 1
ATOM 714 C CA . PHE A 1 89 ? -6.917 5.667 -8.886 1.00 94.81 89 PHE A CA 1
ATOM 715 C C . PHE A 1 89 ? -6.291 6.633 -7.872 1.00 94.81 89 PHE A C 1
ATOM 717 O O . PHE A 1 89 ? -6.974 7.116 -6.976 1.00 94.81 89 PHE A O 1
ATOM 724 N N . ILE A 1 90 ? -4.984 6.894 -7.981 1.00 92.38 90 ILE A N 1
ATOM 725 C CA . ILE A 1 90 ? -4.295 7.809 -7.063 1.00 92.38 90 ILE A CA 1
ATOM 726 C C . ILE A 1 90 ? -4.801 9.234 -7.236 1.00 92.38 90 ILE A C 1
ATOM 728 O O . ILE A 1 90 ? -5.112 9.858 -6.234 1.00 92.38 90 ILE A O 1
ATOM 732 N N . GLU A 1 91 ? -4.942 9.710 -8.468 1.00 92.06 91 GLU A N 1
ATOM 733 C CA . GLU A 1 91 ? -5.526 11.023 -8.762 1.00 92.06 91 GLU A CA 1
ATOM 734 C C . GLU A 1 91 ? -6.937 11.149 -8.172 1.00 92.06 91 GLU A C 1
ATOM 736 O O . GLU A 1 91 ? -7.258 12.112 -7.486 1.00 92.06 91 GLU A O 1
ATOM 741 N N . GLN A 1 92 ? -7.772 10.124 -8.349 1.00 92.62 92 GLN A N 1
ATOM 742 C CA . GLN A 1 92 ? -9.148 10.154 -7.865 1.00 92.62 92 GLN A CA 1
ATOM 743 C C . GLN A 1 92 ? -9.268 10.113 -6.336 1.00 92.62 92 GLN A C 1
ATOM 745 O O . GLN A 1 92 ? -10.146 10.769 -5.777 1.00 92.62 92 GLN A O 1
ATOM 750 N N . PHE A 1 93 ? -8.474 9.272 -5.671 1.00 91.50 93 PHE A N 1
ATOM 751 C CA . PHE A 1 93 ? -8.685 8.962 -4.257 1.00 91.50 93 PHE A CA 1
ATOM 752 C C . PHE A 1 93 ? -7.634 9.555 -3.331 1.00 91.50 93 PHE A C 1
ATOM 754 O O . PHE A 1 93 ? -7.916 9.701 -2.154 1.00 91.50 93 PHE A O 1
ATOM 761 N N . TRP A 1 94 ? -6.429 9.864 -3.787 1.00 89.44 94 TRP A N 1
ATOM 762 C CA . TRP A 1 94 ? -5.314 10.212 -2.899 1.00 89.44 94 TRP A CA 1
ATOM 763 C C . TRP A 1 94 ? -4.667 11.560 -3.213 1.00 89.44 94 TRP A C 1
ATOM 765 O O . TRP A 1 94 ? -3.948 12.085 -2.370 1.00 89.44 94 TRP A O 1
ATOM 775 N N . GLU A 1 95 ? -4.880 12.127 -4.397 1.00 85.38 95 GLU A N 1
ATOM 776 C CA . GLU A 1 95 ? -4.299 13.420 -4.743 1.00 85.38 95 GLU A CA 1
ATOM 777 C C . GLU A 1 95 ? -4.912 14.549 -3.908 1.00 85.38 95 GLU A C 1
ATOM 779 O O . GLU A 1 95 ? -6.130 14.654 -3.771 1.00 85.38 95 GLU A O 1
ATOM 784 N N . GLY A 1 96 ? -4.047 15.381 -3.323 1.00 78.44 96 GLY A N 1
ATOM 785 C CA . GLY A 1 96 ? -4.450 16.459 -2.416 1.00 78.44 96 GLY A CA 1
ATOM 786 C C . GLY A 1 96 ? -4.924 15.993 -1.037 1.00 78.44 96 GLY A C 1
ATOM 787 O O . GLY A 1 96 ? -5.431 16.812 -0.274 1.00 78.44 96 GLY A O 1
ATOM 788 N N . ASP A 1 97 ? -4.782 14.704 -0.715 1.00 74.19 97 ASP A N 1
ATOM 789 C CA . ASP A 1 97 ? -5.105 14.179 0.604 1.00 74.19 97 ASP A CA 1
ATOM 790 C C . ASP A 1 97 ? -3.877 14.134 1.528 1.00 74.19 97 ASP A C 1
ATOM 792 O O . ASP A 1 97 ? -3.098 13.179 1.517 1.00 74.19 97 ASP A O 1
ATOM 796 N N . ASP A 1 98 ? -3.754 15.161 2.369 1.00 65.44 98 ASP A N 1
ATOM 797 C CA . ASP A 1 98 ?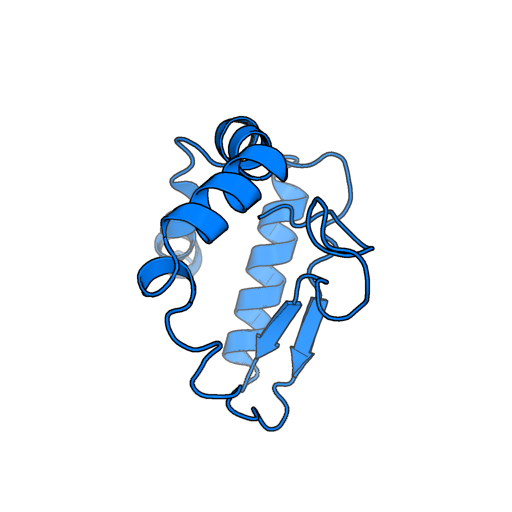 -2.720 15.263 3.404 1.00 65.44 98 ASP A CA 1
ATOM 798 C C . ASP A 1 98 ? -3.123 14.573 4.728 1.00 65.44 98 ASP A C 1
ATOM 800 O O . ASP A 1 98 ? -2.353 14.583 5.692 1.00 65.44 98 ASP A O 1
ATOM 804 N N . THR A 1 99 ? -4.308 13.945 4.810 1.00 61.31 99 THR A N 1
ATOM 805 C CA . THR A 1 99 ? -4.813 13.328 6.059 1.00 61.31 99 THR A CA 1
ATOM 806 C C . THR A 1 99 ? -3.947 12.173 6.562 1.00 61.31 99 THR A C 1
ATOM 808 O O . THR A 1 99 ? -3.958 11.875 7.755 1.00 61.31 99 THR A O 1
ATOM 811 N N . VAL A 1 100 ? -3.121 11.578 5.693 1.00 51.88 100 VAL A N 1
ATOM 812 C CA . VAL A 1 100 ? -2.140 10.543 6.060 1.00 51.88 100 VAL A CA 1
ATOM 813 C C . VAL A 1 100 ? -1.106 11.066 7.072 1.00 51.88 100 VAL A C 1
ATOM 815 O O . VAL A 1 100 ? -0.611 10.290 7.884 1.00 51.88 100 VAL A O 1
ATOM 818 N N . TYR A 1 101 ? -0.823 12.374 7.087 1.00 43.81 101 TYR A N 1
ATOM 819 C CA . TYR A 1 101 ? 0.131 13.000 8.013 1.00 43.81 101 TYR A CA 1
ATOM 820 C C . TYR A 1 101 ? -0.514 13.582 9.283 1.00 43.81 101 TYR A C 1
ATOM 822 O O . TYR A 1 101 ? 0.198 13.975 10.200 1.00 43.81 101 TYR A O 1
ATOM 830 N N . GLN A 1 102 ? -1.849 13.612 9.380 1.00 43.00 102 GLN A N 1
ATOM 831 C CA . GLN A 1 102 ? -2.562 14.162 10.547 1.00 43.00 102 GLN A CA 1
ATOM 832 C C . GLN A 1 102 ? -2.795 13.135 11.670 1.00 43.00 102 GLN A C 1
ATOM 834 O O . GLN A 1 102 ? -3.343 13.471 12.720 1.00 43.00 102 GLN A O 1
ATOM 839 N N . LEU A 1 103 ? -2.374 11.877 11.487 1.00 44.75 103 LEU A N 1
ATOM 840 C CA . LEU A 1 103 ? -2.428 10.859 12.544 1.00 44.75 103 LEU A CA 1
ATOM 841 C C . LEU A 1 103 ? -1.540 11.227 13.746 1.00 44.75 103 LEU A C 1
ATOM 843 O O . LEU A 1 103 ? -1.925 10.934 14.875 1.00 44.75 103 LEU A O 1
ATOM 847 N N . GLU A 1 104 ? -0.423 11.938 13.539 1.00 41.19 104 GLU A N 1
ATOM 848 C CA . GLU A 1 104 ? 0.427 12.426 14.639 1.00 41.19 104 GLU A CA 1
ATOM 849 C C . GLU A 1 104 ? -0.305 13.435 15.546 1.00 41.19 104 GLU A C 1
ATOM 851 O O . GLU A 1 104 ? -0.133 13.403 16.763 1.00 41.19 104 GLU A O 1
ATOM 856 N N . GLU A 1 105 ? -1.183 14.281 14.995 1.00 43.41 105 GLU A N 1
ATOM 857 C CA . GLU A 1 105 ? -1.946 15.263 15.784 1.00 43.41 105 GLU A CA 1
ATOM 858 C C . GLU A 1 105 ? -3.113 14.625 16.552 1.00 43.41 105 GLU A C 1
ATOM 860 O O . GLU A 1 105 ? -3.441 15.059 17.656 1.00 43.41 105 GLU A O 1
ATOM 865 N N . ASN A 1 106 ? -3.712 13.560 16.009 1.00 40.47 106 ASN A N 1
ATOM 866 C CA . ASN A 1 106 ? -4.833 12.865 16.649 1.00 40.47 106 ASN A CA 1
ATOM 867 C C . ASN A 1 106 ? -4.390 11.841 17.709 1.00 40.47 106 ASN A C 1
ATOM 869 O O . ASN A 1 106 ? -5.152 11.559 18.632 1.00 40.47 106 ASN A O 1
ATOM 873 N N . LEU A 1 107 ? -3.164 11.315 17.617 1.00 42.94 107 LEU A N 1
ATOM 874 C CA . LEU A 1 107 ? -2.573 10.430 18.631 1.00 42.94 107 LEU A CA 1
ATOM 875 C C . LEU A 1 107 ? -1.901 11.203 19.780 1.00 42.94 107 LEU A C 1
ATOM 877 O O . LEU A 1 107 ? -1.777 10.670 20.877 1.00 42.94 107 LEU A O 1
ATOM 881 N N . ALA A 1 108 ? -1.519 12.466 19.567 1.00 40.94 108 ALA A N 1
ATOM 882 C CA . ALA A 1 108 ? -0.976 13.347 20.609 1.00 40.94 108 ALA A CA 1
ATOM 883 C C . ALA A 1 108 ? -2.058 14.063 21.452 1.00 40.94 108 ALA A C 1
ATOM 885 O O . ALA A 1 108 ? -1.731 14.847 22.346 1.00 40.94 108 ALA A O 1
ATOM 886 N N . GLY A 1 109 ? -3.339 13.831 21.146 1.00 45.56 109 GLY A N 1
ATOM 887 C CA . GLY A 1 109 ? -4.486 14.556 21.696 1.00 45.56 109 GLY A CA 1
ATOM 888 C C . GLY A 1 109 ? -5.346 13.801 22.714 1.00 45.56 109 GLY A C 1
ATOM 889 O O . GLY A 1 109 ? -6.473 14.240 22.947 1.00 45.56 109 GLY A O 1
ATOM 890 N N . ASN A 1 110 ? -4.870 12.698 23.305 1.00 36.72 110 ASN A N 1
ATOM 891 C CA . ASN A 1 110 ? -5.600 11.971 24.354 1.00 36.72 110 ASN A CA 1
ATOM 892 C C . ASN A 1 110 ? -4.678 11.493 25.482 1.00 36.72 110 ASN A C 1
ATOM 894 O O . ASN A 1 110 ? -3.701 10.779 25.173 1.00 36.72 110 ASN A O 1
#

pLDDT: mean 89.74, std 16.5, range [36.72, 98.56]

Radius of gyration: 16.14 Å; Cα contacts (8 Å, |Δi|>4): 97; chains: 1; bounding box: 37×30×44 Å

Nearest PDB structures (foldseek):
  1nwa-assembly1_A  TM=9.626E-01  e=8.709E-04  Mycobacterium tuberculosis
  5fa9-assembly1_A  TM=9.341E-01  e=4.192E-04  Treponema denticola ATCC 35405
  4gwb-assembly1_A-2  TM=9.633E-01  e=9.947E-04  Sinorhizobium meliloti 1021
  4lwm-assembly1_A  TM=5.429E-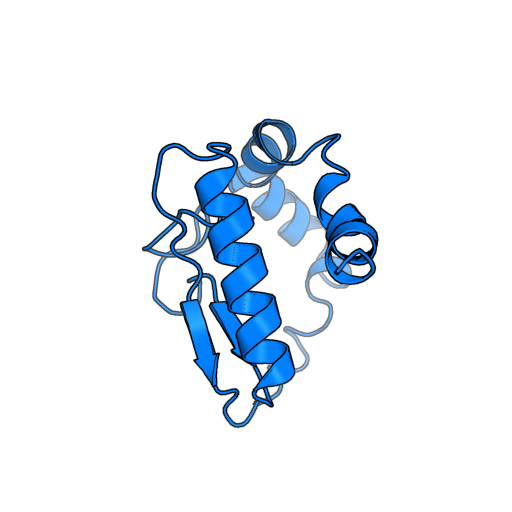01  e=2.066E-03  Alkaliphilus oremlandii OhILAs

Sequence (110 aa):
HDPTDDKGSFVDRGFQYTSAIFYNDEEEQTLAEGAREALEASGKFKNPIATAILPATPFYIAEDYHQDYYLKNEGRYKFYRTGSGRNAFIEQFWEGDDTVYQLEENLAGN

Secondary structure (DSSP, 8-state):
--TT-TTEETTEESGGGS-EEEESSHHHHHHHHHHHHHHHHTT--SSPP--EEEE--PPPPPPTTTTTHHHHTHHHHHHHHHHTSHHHHHHHHTTT--GGGTHHHHHS--